Protein AF-A0A944UKV0-F1 (afdb_monomer)

Sequence (93 aa):
MKISQNIKISKNKDGLEFIEIDNDLADAKIALQGAHVDWWKPKSMKDDVLWLSSNARYEKGRSIRGGVPICWPWFGEHPTDNSFCSHGFARVI

Foldseek 3Di:
DDDDPQWDWDADPQGWIWIWGHDPFWTWIATPQLSFGQWIDTPVDDDIPKDADPPFDPHAQDAGGTGDHQQPPDAAADPPDNVDDHRDRSRRD

Solvent-accessible surface area (backbone atoms only — not comparable to full-atom values): 5246 Å² total; per-residue (Å²): 135,88,75,57,92,44,47,44,81,47,68,52,100,68,69,48,43,31,46,38,36,52,54,96,61,32,39,36,36,28,30,62,49,24,66,20,37,46,37,38,29,46,68,92,48,94,63,68,73,40,62,57,47,95,80,47,52,76,46,84,71,40,65,60,48,46,37,51,70,44,58,29,95,36,67,52,63,41,95,86,46,79,87,49,62,60,22,33,59,45,27,28,78

Nearest PDB structures (foldseek):
  2htb-assembly3_C  TM=9.518E-01  e=2.158E-07  Salmonella enterica subsp. enterica serovar Typhimurium
  1jov-assembly1_A  TM=8.981E-01  e=2.851E-07  Haemophilus influenzae
  4h3v-assembly1_B  TM=6.450E-01  e=3.928E+00  Kribbella flavida DSM 17836
  1k28-assembly1_A  TM=2.681E-01  e=3.323E+00  Tequatrovirus T4
  1wth-assembly1_A  TM=2.694E-01  e=4.643E+00  Tequatrovirus T4

Radius of gyration: 14.84 Å; Cα contacts (8 Å, |Δi|>4): 196; chains: 1; bounding box: 36×33×41 Å

Mean predicted aligned error: 3.12 Å

pLDDT: mean 95.74, std 5.47, range [56.62, 98.56]

Secondary structure (DSSP, 8-state):
----TTEEEEE-TTS-EEEEEE-SSEEEEEETGGGEEEEEEETT-SS-SS-B-TT----TTS--SBSB----S-SSS-SS-TTSPTT-SGGG-

Structure (mmCIF, N/CA/C/O backbone):
data_AF-A0A944UKV0-F1
#
_entry.id   AF-A0A944UKV0-F1
#
loop_
_atom_site.group_PDB
_atom_site.id
_atom_site.type_symbol
_atom_site.label_atom_id
_atom_site.label_alt_id
_atom_site.label_comp_id
_atom_site.label_asym_id
_atom_site.label_entity_id
_atom_site.label_seq_id
_atom_site.pdbx_PDB_ins_code
_atom_site.Cartn_x
_atom_site.Cartn_y
_atom_site.Cartn_z
_atom_site.occupancy
_atom_site.B_iso_or_equiv
_atom_site.auth_seq_id
_atom_site.auth_comp_id
_atom_site.auth_asym_id
_atom_site.auth_atom_id
_atom_site.pdbx_PDB_model_num
ATOM 1 N N . MET A 1 1 ? -7.221 -22.294 4.442 1.00 56.62 1 MET A N 1
ATOM 2 C CA . MET A 1 1 ? -6.448 -21.307 5.229 1.00 56.62 1 MET A CA 1
ATOM 3 C C . MET A 1 1 ? -7.403 -20.656 6.221 1.00 56.62 1 MET A C 1
ATOM 5 O O . MET A 1 1 ? -8.466 -20.230 5.790 1.00 56.62 1 MET A O 1
ATOM 9 N N . LYS A 1 2 ? -7.106 -20.663 7.527 1.00 70.38 2 LYS A N 1
ATOM 10 C CA . LYS A 1 2 ? -7.973 -20.053 8.551 1.00 70.38 2 LYS A CA 1
ATOM 11 C C . LYS A 1 2 ? -7.493 -18.620 8.780 1.00 70.38 2 LYS A C 1
ATOM 13 O O . LYS A 1 2 ? -6.360 -18.431 9.207 1.00 70.38 2 LYS A O 1
ATOM 18 N N . ILE A 1 3 ? -8.316 -17.640 8.428 1.00 80.81 3 ILE A N 1
ATOM 19 C CA . ILE A 1 3 ? -8.016 -16.216 8.609 1.00 80.81 3 ILE A CA 1
ATOM 20 C C . ILE A 1 3 ? -8.573 -15.785 9.976 1.00 80.81 3 ILE A C 1
ATOM 22 O O . ILE A 1 3 ? -9.622 -16.280 10.392 1.00 80.81 3 ILE A O 1
ATOM 26 N N . SER A 1 4 ? -7.838 -14.939 10.705 1.00 88.94 4 SER A N 1
ATOM 27 C CA . SER A 1 4 ? -8.296 -14.383 11.990 1.00 88.94 4 SER A CA 1
ATOM 28 C C . SER A 1 4 ? -9.581 -13.571 11.801 1.00 88.94 4 SER A C 1
ATOM 30 O O . SER A 1 4 ? -9.779 -12.989 10.741 1.00 88.94 4 SER A O 1
ATOM 32 N N . GLN A 1 5 ? -10.430 -13.477 12.829 1.00 92.38 5 GLN A N 1
ATOM 33 C CA . GLN A 1 5 ? -11.645 -12.645 12.779 1.00 92.38 5 GLN A CA 1
ATOM 34 C C . GLN A 1 5 ? -11.337 -11.155 12.552 1.00 92.38 5 GLN A C 1
ATOM 36 O O . GLN A 1 5 ? -12.154 -10.440 11.985 1.00 92.38 5 GLN A O 1
ATOM 41 N N . ASN A 1 6 ? -10.126 -10.730 12.915 1.00 96.00 6 ASN A N 1
ATOM 42 C CA . ASN A 1 6 ? -9.621 -9.362 12.779 1.00 96.00 6 ASN A CA 1
ATOM 43 C C . ASN A 1 6 ? -9.062 -9.055 11.378 1.00 96.00 6 ASN A C 1
ATOM 45 O O . ASN A 1 6 ? -8.406 -8.034 11.170 1.00 96.00 6 ASN A O 1
ATOM 49 N N . ILE A 1 7 ? -9.221 -9.987 10.433 1.00 96.56 7 ILE A N 1
ATOM 50 C CA . ILE A 1 7 ? -8.712 -9.868 9.071 1.00 96.56 7 ILE A CA 1
ATOM 51 C C . ILE A 1 7 ? -9.838 -10.182 8.092 1.00 96.56 7 ILE A C 1
ATOM 53 O O . ILE A 1 7 ? -10.485 -11.228 8.163 1.00 96.56 7 ILE A O 1
ATOM 57 N N . LYS A 1 8 ? -10.008 -9.304 7.109 1.00 96.25 8 LYS A N 1
ATOM 58 C CA . LYS A 1 8 ? -10.943 -9.476 6.003 1.00 96.25 8 LYS A CA 1
ATOM 59 C C . LYS A 1 8 ? -10.207 -9.337 4.679 1.00 96.25 8 LYS A C 1
ATOM 61 O O . LYS A 1 8 ? -9.413 -8.424 4.497 1.00 96.25 8 LYS A O 1
ATOM 66 N N . ILE A 1 9 ? -10.505 -10.223 3.734 1.00 96.25 9 ILE A N 1
ATOM 67 C CA . ILE A 1 9 ? -10.098 -10.031 2.340 1.00 96.25 9 ILE A CA 1
ATOM 68 C C . ILE A 1 9 ? -11.240 -9.326 1.615 1.00 96.25 9 ILE A C 1
ATOM 70 O O . ILE A 1 9 ? -12.387 -9.775 1.675 1.00 96.25 9 ILE A O 1
ATOM 74 N N . SER A 1 10 ? -10.940 -8.217 0.948 1.00 96.50 10 SER A N 1
ATOM 75 C CA . SER A 1 10 ? -11.901 -7.468 0.139 1.00 96.50 10 SER A CA 1
ATOM 76 C C . SER A 1 10 ? -11.402 -7.311 -1.294 1.00 96.50 10 SER A C 1
ATOM 78 O O . SER A 1 10 ? -10.218 -7.468 -1.583 1.00 96.50 10 SER A O 1
ATOM 80 N N . LYS A 1 11 ? -12.325 -7.025 -2.212 1.00 97.31 11 LYS A N 1
ATOM 81 C CA . LYS A 1 11 ? -12.033 -6.718 -3.612 1.00 97.31 11 LYS A CA 1
ATOM 82 C C . LYS A 1 11 ? -12.764 -5.436 -3.984 1.00 97.31 11 LYS A C 1
ATOM 84 O O . LYS A 1 11 ? -13.935 -5.282 -3.638 1.00 97.31 11 LYS A O 1
ATOM 89 N N . ASN A 1 12 ? -12.081 -4.505 -4.641 1.00 94.19 12 ASN A N 1
ATOM 90 C CA . ASN A 1 12 ? -12.718 -3.282 -5.126 1.00 94.19 12 ASN A CA 1
ATOM 91 C C . ASN A 1 12 ? -13.411 -3.508 -6.486 1.00 94.19 12 ASN A C 1
ATOM 93 O O . ASN A 1 12 ? -13.324 -4.579 -7.086 1.00 94.19 12 ASN A O 1
ATOM 97 N N . LYS A 1 13 ? -14.082 -2.468 -6.993 1.00 93.69 13 LYS A N 1
ATOM 98 C CA . LYS A 1 13 ? -14.767 -2.486 -8.299 1.00 93.69 13 LYS A CA 1
A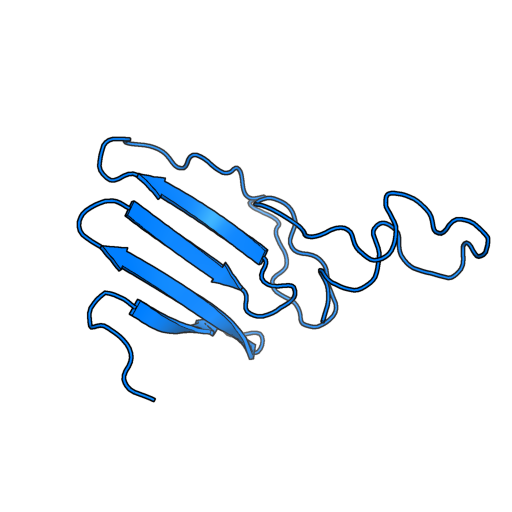TOM 99 C C . LYS A 1 13 ? -13.837 -2.756 -9.493 1.00 93.69 13 LYS A C 1
ATOM 101 O O . LYS A 1 13 ? -14.295 -3.258 -10.511 1.00 93.69 13 LYS A O 1
ATOM 106 N N . ASP A 1 14 ? -12.554 -2.434 -9.353 1.00 91.69 14 ASP A N 1
ATOM 107 C CA . ASP A 1 14 ? -11.526 -2.567 -10.391 1.00 91.69 14 ASP A CA 1
ATOM 108 C C . ASP A 1 14 ? -10.802 -3.929 -10.310 1.00 91.69 14 ASP A C 1
ATOM 110 O O . ASP A 1 14 ? -9.875 -4.209 -11.069 1.00 91.69 14 ASP A O 1
ATOM 114 N N . GLY A 1 15 ? -11.231 -4.801 -9.389 1.00 93.25 15 GLY A N 1
ATOM 115 C CA . GLY A 1 15 ? -10.732 -6.163 -9.234 1.00 93.25 15 GLY A CA 1
ATOM 116 C C . GLY A 1 15 ? -9.467 -6.310 -8.386 1.00 93.25 15 GLY A C 1
ATOM 117 O O . GLY A 1 15 ? -9.013 -7.442 -8.214 1.00 93.25 15 GLY A O 1
ATOM 118 N N . LEU A 1 16 ? -8.917 -5.224 -7.831 1.00 96.00 16 LEU A N 1
ATOM 119 C CA . LEU A 1 16 ? -7.808 -5.298 -6.879 1.00 96.00 16 LEU A CA 1
ATOM 120 C C . LEU A 1 16 ? -8.277 -5.870 -5.544 1.00 96.00 16 LEU A C 1
ATOM 122 O O . LEU A 1 16 ? -9.339 -5.511 -5.031 1.00 96.00 16 LEU A O 1
ATOM 126 N N . GLU A 1 17 ? -7.451 -6.750 -4.988 1.00 97.25 17 GLU A N 1
ATOM 127 C CA . GLU A 1 17 ? -7.686 -7.422 -3.715 1.00 97.25 17 GLU A CA 1
ATOM 128 C C . GLU A 1 17 ? -6.892 -6.765 -2.597 1.00 97.25 17 GLU A C 1
ATOM 130 O O . GLU A 1 17 ? -5.776 -6.282 -2.801 1.00 97.25 17 GLU A O 1
ATOM 135 N N . PHE A 1 18 ? -7.479 -6.766 -1.408 1.00 97.94 18 PHE A N 1
ATOM 136 C CA . PHE A 1 18 ? -6.923 -6.132 -0.229 1.00 97.94 18 PHE A CA 1
ATOM 137 C C . PHE A 1 18 ? -7.056 -7.040 0.983 1.00 97.94 18 PHE A C 1
ATOM 139 O O . PHE A 1 18 ? -8.022 -7.793 1.111 1.00 97.94 18 PHE A O 1
ATOM 146 N N . ILE A 1 19 ? -6.103 -6.904 1.896 1.00 98.06 19 ILE A N 1
ATOM 147 C CA . ILE A 1 19 ? -6.202 -7.357 3.276 1.00 98.06 19 ILE A CA 1
ATOM 148 C C . ILE A 1 19 ? -6.589 -6.135 4.106 1.00 98.06 19 ILE A C 1
ATOM 150 O O . ILE A 1 19 ? -5.850 -5.154 4.166 1.00 98.06 19 ILE A O 1
ATOM 154 N N . GLU A 1 20 ? -7.755 -6.196 4.729 1.00 98.12 20 GLU A N 1
ATOM 155 C CA . GLU A 1 20 ? -8.227 -5.240 5.724 1.00 98.12 20 GLU A CA 1
ATOM 156 C C . GLU A 1 20 ? -7.970 -5.833 7.110 1.00 98.12 20 GLU A C 1
ATOM 158 O O . GLU A 1 20 ? -8.315 -6.988 7.374 1.00 98.12 20 GLU A O 1
ATOM 163 N N . ILE A 1 21 ? -7.326 -5.054 7.972 1.00 98.00 21 ILE A N 1
ATOM 164 C CA . ILE A 1 21 ? -6.986 -5.418 9.345 1.00 98.00 21 ILE A CA 1
ATOM 165 C C . ILE A 1 21 ? -7.744 -4.466 10.260 1.00 98.00 21 ILE A C 1
ATOM 167 O O . ILE A 1 21 ? -7.617 -3.254 10.109 1.00 98.00 21 ILE A O 1
ATOM 171 N N . ASP A 1 22 ? -8.479 -5.027 11.212 1.00 97.56 22 ASP A N 1
ATOM 172 C CA . ASP A 1 22 ? -9.102 -4.304 12.319 1.00 97.56 22 ASP A CA 1
ATOM 173 C C . ASP A 1 22 ? -8.882 -5.133 13.584 1.00 97.56 22 ASP A C 1
ATOM 175 O O . ASP A 1 22 ? -9.467 -6.203 13.757 1.00 97.56 22 ASP A O 1
ATOM 179 N N . ASN A 1 23 ? -7.945 -4.696 14.422 1.00 96.75 23 ASN A N 1
ATOM 180 C CA . ASN A 1 23 ? -7.632 -5.347 15.688 1.00 96.75 23 ASN A CA 1
ATOM 181 C C . ASN A 1 23 ? -7.519 -4.321 16.824 1.00 96.75 23 ASN A C 1
ATOM 183 O O . ASN A 1 23 ? -7.588 -3.112 16.604 1.00 96.75 23 ASN A O 1
ATOM 187 N N . ASP A 1 24 ? -7.277 -4.811 18.040 1.00 97.25 24 ASP A N 1
ATOM 188 C CA . ASP A 1 24 ? -7.202 -3.985 19.253 1.00 97.25 24 ASP A CA 1
ATOM 189 C C . ASP A 1 24 ? -6.123 -2.884 19.208 1.00 97.25 24 ASP A C 1
ATOM 191 O O . ASP A 1 24 ? -6.176 -1.931 19.983 1.00 97.25 24 ASP A O 1
ATOM 195 N N . LEU A 1 25 ? -5.134 -2.995 18.314 1.00 97.69 25 LEU A N 1
ATOM 196 C CA . LEU A 1 25 ? -3.997 -2.079 18.216 1.00 97.69 25 LEU A CA 1
ATOM 197 C C . LEU A 1 25 ? -4.106 -1.107 17.038 1.00 97.69 25 LEU A C 1
ATOM 199 O O . LEU A 1 25 ? -3.674 0.043 17.160 1.00 97.69 25 LEU A O 1
ATOM 203 N N . ALA A 1 26 ? -4.639 -1.539 15.894 1.00 98.06 26 ALA A N 1
ATOM 204 C CA . ALA A 1 26 ? -4.668 -0.726 14.685 1.00 98.06 26 ALA A CA 1
ATOM 205 C C . ALA A 1 26 ? -5.710 -1.172 13.657 1.00 98.06 26 ALA A C 1
ATOM 207 O O . ALA A 1 26 ? -6.100 -2.338 13.584 1.00 98.06 26 ALA A O 1
ATOM 208 N N . ASP A 1 27 ? -6.047 -0.213 12.802 1.00 98.00 27 ASP A N 1
ATOM 209 C CA . ASP A 1 27 ? -6.672 -0.417 11.508 1.00 98.00 27 ASP A CA 1
ATOM 210 C C . ASP A 1 27 ? -5.624 -0.305 10.393 1.00 98.00 27 ASP A C 1
ATOM 212 O O . ASP A 1 27 ? -4.730 0.550 10.446 1.00 98.00 27 ASP A O 1
ATOM 216 N N . ALA A 1 28 ? -5.728 -1.141 9.364 1.00 98.25 28 ALA A N 1
ATOM 217 C CA . ALA A 1 28 ? -4.902 -1.014 8.168 1.00 98.25 28 ALA A CA 1
ATOM 218 C C . ALA A 1 28 ? -5.576 -1.609 6.934 1.00 98.25 28 ALA A C 1
ATOM 220 O O . ALA A 1 28 ? -6.403 -2.520 7.020 1.00 98.25 28 ALA A O 1
ATOM 221 N N . LYS A 1 29 ? -5.135 -1.148 5.765 1.00 98.00 29 LYS A N 1
ATOM 222 C CA . LYS A 1 29 ? -5.473 -1.759 4.484 1.00 98.00 29 LYS A CA 1
ATOM 223 C C . LYS A 1 29 ? -4.219 -1.967 3.655 1.00 98.00 29 LYS A C 1
ATOM 225 O O . LYS A 1 29 ? -3.413 -1.056 3.491 1.00 98.00 29 LYS A O 1
ATOM 230 N N . ILE A 1 30 ? -4.067 -3.172 3.127 1.00 98.44 30 ILE A N 1
ATOM 231 C CA . ILE A 1 30 ? -2.912 -3.580 2.329 1.00 98.44 30 ILE A CA 1
ATOM 232 C C . ILE A 1 30 ? -3.436 -4.098 0.996 1.00 98.44 30 ILE A C 1
ATOM 234 O O . ILE A 1 30 ? -4.225 -5.039 0.981 1.00 98.44 30 ILE A O 1
ATOM 238 N N . ALA A 1 31 ? -3.024 -3.504 -0.121 1.00 98.19 31 ALA A N 1
ATOM 239 C CA . ALA A 1 31 ? -3.304 -4.064 -1.438 1.00 98.19 31 ALA A CA 1
ATOM 240 C C . ALA A 1 31 ? -2.422 -5.295 -1.665 1.00 98.19 31 ALA A C 1
ATOM 242 O O . ALA A 1 31 ? -1.222 -5.260 -1.393 1.00 98.19 31 ALA A O 1
ATOM 243 N N . LEU A 1 32 ? -2.997 -6.379 -2.191 1.00 97.50 32 LEU A N 1
ATOM 244 C CA . LEU A 1 32 ? -2.202 -7.546 -2.582 1.00 97.50 32 LEU A CA 1
ATOM 245 C C . LEU A 1 32 ? -1.225 -7.194 -3.706 1.00 97.50 32 LEU A C 1
ATOM 247 O O . LEU A 1 32 ? -0.102 -7.693 -3.700 1.00 97.50 32 LEU A O 1
ATOM 251 N N . GLN A 1 33 ? -1.624 -6.288 -4.610 1.00 97.69 33 GLN A N 1
ATOM 252 C CA . GLN A 1 33 ? -0.715 -5.733 -5.607 1.00 97.69 33 GLN A CA 1
ATOM 253 C C . GLN A 1 33 ? 0.432 -5.002 -4.910 1.00 97.69 33 GLN A C 1
ATOM 255 O O . GLN A 1 33 ? 0.220 -4.046 -4.159 1.00 97.69 33 GLN A O 1
ATOM 260 N N . GLY A 1 34 ? 1.645 -5.480 -5.158 1.00 97.81 34 GLY A N 1
ATOM 261 C CA . GLY A 1 34 ? 2.875 -4.959 -4.582 1.00 97.81 34 GLY A CA 1
ATOM 262 C C . GLY A 1 34 ? 2.969 -4.950 -3.063 1.00 97.81 34 GLY A C 1
ATOM 263 O O . GLY A 1 34 ? 3.797 -4.206 -2.537 1.00 97.81 34 GLY A O 1
ATOM 264 N N . ALA A 1 35 ? 2.134 -5.736 -2.369 1.00 98.06 35 ALA A N 1
ATOM 265 C CA . ALA A 1 35 ? 2.028 -5.738 -0.907 1.00 98.06 35 ALA A CA 1
ATOM 266 C C . ALA A 1 35 ? 1.939 -4.310 -0.322 1.00 98.06 35 ALA A C 1
ATOM 268 O O . ALA A 1 35 ? 2.541 -3.993 0.707 1.00 98.06 35 ALA A O 1
ATOM 269 N N . HIS A 1 36 ? 1.228 -3.425 -1.027 1.00 98.56 36 HIS A N 1
ATOM 270 C CA . HIS A 1 36 ? 1.249 -1.987 -0.785 1.00 98.56 36 HIS A CA 1
ATOM 271 C C . HIS A 1 36 ? 0.406 -1.652 0.444 1.00 98.56 36 HIS A C 1
ATOM 273 O O . HIS A 1 36 ? -0.817 -1.799 0.414 1.00 98.56 36 HIS A O 1
ATOM 279 N N . VAL A 1 37 ? 1.035 -1.167 1.518 1.00 98.44 37 VAL A N 1
ATOM 280 C CA . VAL A 1 37 ? 0.297 -0.631 2.673 1.00 98.44 37 VAL A CA 1
ATOM 281 C C . VAL A 1 37 ? -0.365 0.669 2.234 1.00 98.44 37 VAL A C 1
ATOM 283 O O . VAL A 1 37 ? 0.312 1.675 2.032 1.00 98.44 37 VAL A O 1
ATOM 286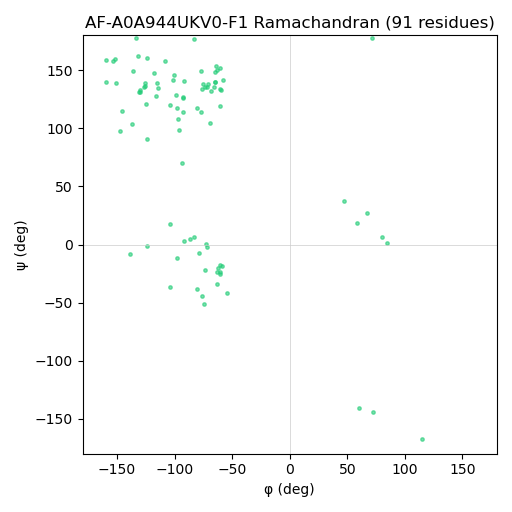 N N . ASP A 1 38 ? -1.673 0.614 2.013 1.00 96.50 38 ASP A N 1
ATOM 287 C CA . ASP A 1 38 ? -2.484 1.685 1.432 1.00 96.50 38 ASP A CA 1
ATOM 288 C C . ASP A 1 38 ? -2.699 2.800 2.458 1.00 96.50 38 ASP A C 1
ATOM 290 O O . ASP A 1 38 ? -2.375 3.960 2.213 1.00 96.50 38 ASP A O 1
ATOM 294 N N . TRP A 1 39 ? -3.147 2.412 3.654 1.00 97.31 39 TRP A N 1
ATOM 295 C CA . TRP A 1 39 ? -3.238 3.279 4.823 1.00 97.31 39 TRP A CA 1
ATOM 296 C C . TRP A 1 39 ? -3.113 2.470 6.119 1.00 97.31 39 TRP A C 1
ATOM 298 O O . TRP A 1 39 ? -3.311 1.250 6.144 1.00 97.31 39 TRP A O 1
ATOM 308 N N . TRP A 1 40 ? -2.765 3.167 7.200 1.00 98.38 40 TRP A N 1
ATOM 309 C CA . TRP A 1 40 ? -2.612 2.602 8.538 1.00 98.38 40 TRP A CA 1
ATOM 310 C C . TRP A 1 40 ? -2.923 3.649 9.604 1.00 98.38 40 TRP A C 1
ATOM 312 O O . TRP A 1 40 ? -2.496 4.805 9.495 1.00 98.38 40 TRP A O 1
ATOM 322 N N . LYS A 1 41 ? -3.624 3.213 10.653 1.00 98.31 41 LYS A N 1
ATOM 323 C CA . LYS A 1 41 ? -3.968 4.030 11.811 1.00 98.31 41 LYS A CA 1
ATOM 324 C C . LYS A 1 41 ? -3.980 3.201 13.103 1.00 98.31 41 LYS A C 1
ATOM 326 O O . LYS A 1 41 ? -4.838 2.335 13.272 1.00 98.31 41 LYS A O 1
ATOM 331 N N . PRO A 1 42 ? -3.077 3.471 14.056 1.00 98.38 42 PRO A N 1
ATOM 332 C CA . PRO A 1 42 ? -3.185 2.977 15.428 1.00 98.38 42 PRO A CA 1
ATOM 333 C C . PRO A 1 42 ? -4.481 3.424 16.106 1.00 98.38 42 PRO A C 1
ATOM 335 O O . PRO A 1 42 ? -4.867 4.584 15.980 1.00 98.38 42 PRO A O 1
ATOM 338 N N . LYS A 1 43 ? -5.099 2.557 16.917 1.00 98.19 43 LYS A N 1
ATOM 339 C CA . LYS A 1 43 ? -6.318 2.897 17.681 1.00 98.19 43 LYS A CA 1
ATOM 340 C C . LYS A 1 43 ? -6.099 4.031 18.692 1.00 98.19 43 LYS A C 1
ATOM 342 O O . LYS A 1 43 ? -7.054 4.675 19.112 1.00 98.19 43 LYS A O 1
ATOM 347 N N . SER A 1 44 ? -4.846 4.293 19.071 1.00 98.00 44 SER A N 1
ATOM 348 C CA . SER A 1 44 ? -4.451 5.398 19.951 1.00 98.00 44 SER A CA 1
ATOM 349 C C . SER A 1 44 ? -4.375 6.763 19.256 1.00 98.00 44 SER A C 1
ATOM 351 O O . SER A 1 44 ? -4.179 7.769 19.937 1.00 98.00 44 SER A O 1
ATOM 353 N N . MET A 1 45 ? -4.512 6.824 17.926 1.00 97.38 45 MET A N 1
ATOM 354 C CA . MET A 1 45 ? -4.464 8.063 17.149 1.00 97.38 45 MET A CA 1
ATOM 355 C C . MET A 1 45 ? -5.786 8.332 16.431 1.00 97.38 45 MET A C 1
ATOM 357 O O . MET A 1 45 ? -6.508 7.420 16.031 1.00 97.38 45 MET A O 1
ATOM 361 N N . LYS A 1 46 ? -6.110 9.620 16.281 1.00 95.75 46 LYS A N 1
ATOM 362 C CA . LYS A 1 46 ? -7.351 10.065 15.636 1.00 95.75 46 LYS A CA 1
ATOM 363 C C . LYS A 1 46 ? -7.285 9.940 14.114 1.00 95.75 46 LYS A C 1
ATOM 365 O O . LYS A 1 46 ? -8.248 9.481 13.500 1.00 95.75 46 LYS A O 1
ATOM 370 N N . ASP A 1 47 ? -6.161 10.355 13.541 1.00 96.25 47 ASP A N 1
ATOM 371 C CA . ASP A 1 47 ? -5.9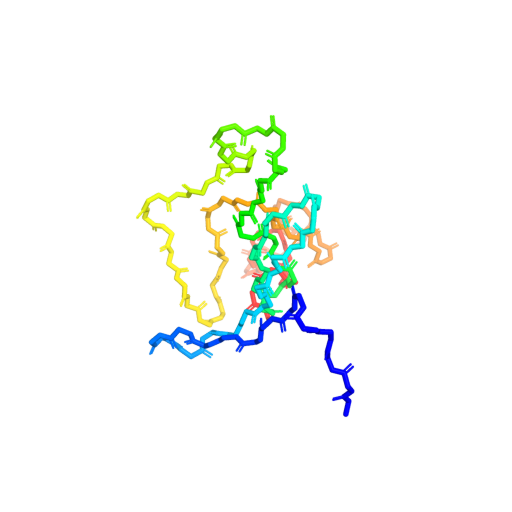72 10.515 12.102 1.00 96.25 47 ASP A CA 1
ATOM 372 C C . ASP A 1 47 ? -5.041 9.431 11.540 1.00 96.25 47 ASP A C 1
ATOM 374 O O . ASP A 1 47 ? -4.254 8.826 12.276 1.00 96.25 47 ASP A O 1
ATOM 378 N N . ASP A 1 48 ? -5.139 9.182 10.233 1.00 96.31 48 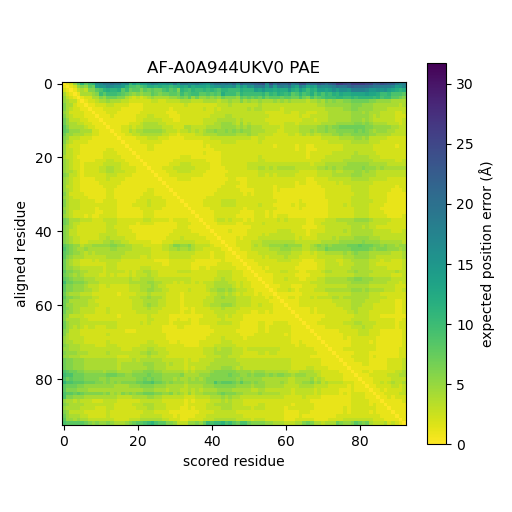ASP A N 1
ATOM 379 C CA . ASP A 1 48 ? -4.288 8.213 9.540 1.00 96.31 48 ASP A CA 1
ATOM 380 C C . ASP A 1 48 ? -2.817 8.651 9.567 1.00 96.31 48 ASP A C 1
ATOM 382 O O . ASP A 1 48 ? -2.491 9.825 9.378 1.00 96.31 48 ASP A O 1
ATOM 386 N N . VAL A 1 49 ? -1.910 7.692 9.768 1.00 97.75 49 VAL A N 1
ATOM 387 C CA . VAL A 1 49 ? -0.464 7.967 9.812 1.00 97.75 49 VAL A CA 1
ATOM 388 C C . VAL A 1 49 ? 0.117 8.080 8.408 1.00 97.75 49 VAL A C 1
ATOM 390 O O . VAL A 1 49 ? 1.006 8.890 8.148 1.00 97.75 49 VAL A O 1
ATOM 393 N N . LEU A 1 50 ? -0.363 7.235 7.499 1.00 97.75 50 LEU A N 1
ATOM 394 C CA . LEU A 1 50 ? 0.107 7.199 6.124 1.00 97.75 50 LEU A CA 1
ATOM 395 C C . LEU A 1 50 ? -0.773 8.088 5.257 1.00 97.75 50 LEU A C 1
ATOM 397 O O . LEU A 1 50 ? -1.986 7.910 5.190 1.00 97.75 50 LEU A O 1
ATOM 401 N N . TRP A 1 51 ? -0.140 9.015 4.544 1.00 97.19 51 TRP A N 1
ATOM 402 C CA . TRP A 1 51 ? -0.832 9.811 3.543 1.00 97.19 51 TRP A CA 1
ATOM 403 C C . TRP A 1 51 ? -1.173 8.962 2.319 1.00 97.19 51 TRP A C 1
ATOM 405 O O . TRP A 1 51 ? -0.315 8.265 1.773 1.00 97.19 51 TRP A O 1
ATOM 415 N N . LEU A 1 52 ? -2.398 9.113 1.827 1.00 96.56 52 LEU A N 1
ATOM 416 C CA . LEU A 1 52 ? -2.857 8.546 0.570 1.00 96.56 52 LEU A CA 1
ATOM 417 C C . LEU A 1 52 ? -3.434 9.654 -0.316 1.00 96.56 52 LEU A C 1
ATOM 419 O O . LEU A 1 52 ? -4.144 10.544 0.153 1.00 96.56 52 LEU A O 1
ATOM 423 N N . SER A 1 53 ? -3.141 9.613 -1.616 1.00 96.94 53 SER A N 1
ATOM 424 C CA . SER A 1 53 ? -3.694 10.598 -2.542 1.00 96.94 53 SER A CA 1
ATOM 425 C C . SER A 1 53 ? -5.202 10.419 -2.707 1.00 96.94 53 SER A C 1
ATOM 427 O O . SER A 1 53 ? -5.660 9.337 -3.057 1.00 96.94 53 SER A O 1
ATOM 429 N N . SER A 1 54 ? -5.966 11.510 -2.616 1.00 94.56 54 SER A N 1
ATOM 430 C CA . SER A 1 54 ? -7.386 11.528 -3.009 1.00 94.56 54 SER A CA 1
ATOM 431 C C . SER A 1 54 ? -7.618 11.191 -4.491 1.00 94.56 54 SER A C 1
ATOM 433 O O . SER A 1 54 ? -8.723 10.823 -4.872 1.00 94.56 54 SER A O 1
ATOM 435 N N . ASN A 1 55 ? -6.568 11.275 -5.316 1.00 95.38 55 ASN A N 1
ATOM 436 C CA . ASN A 1 55 ? -6.564 10.905 -6.731 1.00 95.38 55 ASN A CA 1
ATOM 437 C C . ASN A 1 55 ? -5.855 9.559 -6.984 1.00 95.38 55 ASN A C 1
ATOM 439 O O . ASN A 1 55 ? -5.420 9.293 -8.109 1.00 95.38 55 ASN A O 1
ATOM 443 N N . ALA A 1 56 ? -5.659 8.729 -5.952 1.00 95.00 56 ALA A N 1
ATOM 444 C CA . ALA A 1 56 ? -5.078 7.403 -6.118 1.00 95.00 56 ALA A CA 1
ATOM 445 C C . ALA A 1 56 ? -5.948 6.553 -7.059 1.00 95.00 56 ALA A C 1
ATOM 447 O O . ALA A 1 56 ? -7.171 6.500 -6.940 1.00 95.00 56 ALA A O 1
ATOM 448 N N . ARG A 1 57 ? -5.297 5.886 -8.017 1.00 94.25 57 ARG A N 1
ATOM 449 C CA . ARG A 1 57 ? -5.947 4.978 -8.968 1.00 94.25 57 ARG A CA 1
ATOM 450 C C . ARG A 1 57 ? -5.656 3.549 -8.546 1.00 94.25 57 ARG A C 1
ATOM 452 O O . ARG A 1 57 ? -4.496 3.147 -8.503 1.00 94.25 57 ARG A O 1
ATOM 459 N N . TYR A 1 58 ? -6.709 2.799 -8.260 1.00 95.50 58 TYR A N 1
ATOM 460 C CA . TYR A 1 58 ? -6.623 1.404 -7.849 1.00 95.50 58 TYR A CA 1
ATOM 461 C C . TYR A 1 58 ? -6.770 0.487 -9.060 1.00 95.50 58 TYR A C 1
ATOM 463 O O . TYR A 1 58 ? -7.783 -0.183 -9.228 1.00 95.50 58 TYR A O 1
ATOM 471 N N . GLU A 1 59 ? -5.750 0.485 -9.913 1.00 94.75 59 GLU A N 1
ATOM 472 C CA . GLU A 1 59 ? -5.738 -0.241 -11.184 1.00 94.75 59 GLU A CA 1
ATOM 473 C C . GLU A 1 59 ? -4.674 -1.340 -11.175 1.00 94.75 59 GLU A C 1
ATOM 475 O O . GLU A 1 59 ? -3.547 -1.135 -10.708 1.00 94.75 59 GLU A O 1
ATOM 480 N N . LYS A 1 60 ? -5.020 -2.504 -11.733 1.00 94.38 60 LYS A N 1
ATOM 481 C CA . LYS A 1 60 ? -4.062 -3.593 -11.925 1.00 94.38 60 LYS A CA 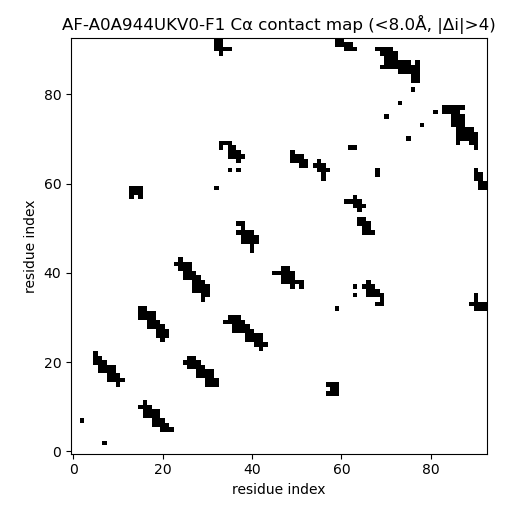1
ATOM 482 C C . LYS A 1 60 ? -2.913 -3.137 -12.832 1.00 94.38 60 LYS A C 1
ATOM 484 O O . LYS A 1 60 ? -3.165 -2.530 -13.871 1.00 94.38 60 LYS A O 1
ATOM 489 N N . GLY A 1 61 ? -1.666 -3.429 -12.468 1.00 94.50 61 GLY A N 1
ATOM 490 C CA . GLY A 1 61 ? -0.498 -3.015 -13.253 1.00 94.50 61 GLY A CA 1
ATOM 491 C C . GLY A 1 61 ? -0.066 -1.561 -13.037 1.00 94.50 61 GLY A C 1
ATOM 492 O O . GLY A 1 61 ? 0.830 -1.086 -13.734 1.00 94.50 61 GLY A O 1
ATOM 493 N N . ARG A 1 62 ? -0.675 -0.832 -12.090 1.00 94.69 62 ARG A N 1
ATOM 494 C CA . ARG A 1 62 ? -0.374 0.582 -11.830 1.00 94.69 62 ARG A CA 1
ATOM 495 C C . ARG A 1 62 ? -0.046 0.839 -10.365 1.00 94.69 62 ARG A C 1
ATOM 497 O O . ARG A 1 62 ? -0.760 0.403 -9.472 1.00 94.69 62 ARG A O 1
ATOM 504 N N . SER A 1 63 ? 1.002 1.621 -10.112 1.00 96.12 63 SER A N 1
ATOM 505 C CA . SER A 1 63 ? 1.400 1.974 -8.747 1.00 96.12 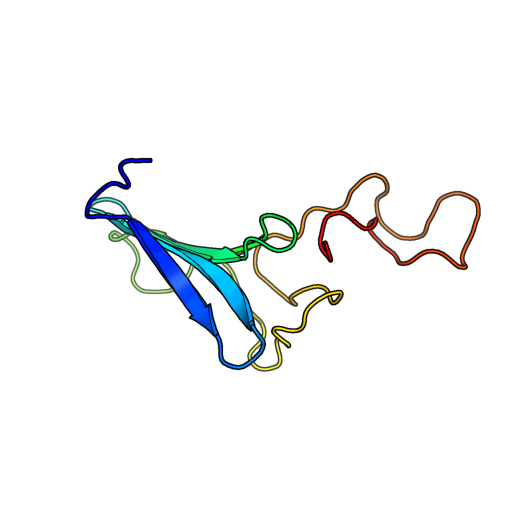63 SER A CA 1
ATOM 506 C C . SER A 1 63 ? 0.341 2.836 -8.054 1.00 96.12 63 SER A C 1
ATOM 508 O O . SER A 1 63 ? -0.110 3.836 -8.626 1.00 96.12 63 SER A O 1
ATOM 510 N N . ILE A 1 64 ? 0.031 2.513 -6.799 1.00 97.19 64 ILE A N 1
ATOM 511 C CA . ILE A 1 64 ? -0.827 3.323 -5.927 1.00 97.19 64 ILE A CA 1
ATOM 512 C C . ILE A 1 64 ? -0.032 4.547 -5.438 1.00 97.19 64 ILE A C 1
ATOM 514 O O . ILE A 1 64 ? 1.157 4.449 -5.123 1.00 97.19 64 ILE A O 1
ATOM 518 N N . ARG A 1 65 ? -0.663 5.731 -5.415 1.00 97.62 65 ARG A N 1
ATOM 519 C CA . ARG A 1 65 ? -0.014 6.996 -5.026 1.00 97.62 65 ARG A CA 1
ATOM 520 C C . ARG A 1 65 ? -0.298 7.325 -3.560 1.00 97.62 65 ARG A C 1
ATOM 522 O O . ARG A 1 65 ? -1.390 7.782 -3.236 1.00 97.62 65 ARG A O 1
ATOM 529 N N . GLY A 1 66 ? 0.727 7.186 -2.727 1.00 97.62 66 GLY A N 1
ATOM 530 C CA . GLY A 1 66 ? 0.658 7.324 -1.270 1.00 97.62 66 GLY A CA 1
ATOM 531 C C . GLY A 1 66 ? 0.970 5.994 -0.593 1.00 97.62 66 GLY A C 1
ATOM 532 O O . GLY A 1 66 ? 1.463 5.081 -1.258 1.00 97.62 66 GLY A O 1
ATOM 533 N N . GLY A 1 67 ? 0.701 5.879 0.703 1.00 98.06 67 GLY A N 1
ATOM 534 C CA . GLY A 1 67 ? 0.987 4.671 1.471 1.00 98.06 67 GLY A CA 1
ATOM 535 C C . GLY A 1 67 ? 2.479 4.321 1.471 1.00 98.06 67 GLY A C 1
ATOM 536 O O . GLY A 1 67 ? 3.334 5.208 1.526 1.00 98.06 67 GLY A O 1
ATOM 537 N N . VAL A 1 68 ? 2.794 3.028 1.377 1.00 98.50 68 VAL A N 1
ATOM 538 C CA . VAL A 1 68 ? 4.175 2.516 1.362 1.00 98.50 68 VAL A CA 1
ATOM 539 C C . VAL A 1 68 ? 4.429 1.664 0.107 1.00 98.50 68 VAL A C 1
ATOM 541 O O . VAL A 1 68 ? 4.199 0.454 0.134 1.00 98.50 68 VAL A O 1
ATOM 544 N N . PRO A 1 69 ? 4.904 2.263 -1.004 1.00 98.12 69 PRO A N 1
ATOM 545 C CA . PRO A 1 69 ? 5.257 1.518 -2.209 1.00 98.12 69 PRO A CA 1
ATOM 546 C C . PRO A 1 69 ? 6.600 0.793 -2.068 1.00 98.12 69 PRO A C 1
ATOM 548 O O . PRO A 1 69 ? 7.612 1.393 -1.700 1.00 98.12 69 PRO A O 1
ATOM 551 N N . ILE A 1 70 ? 6.644 -0.478 -2.473 1.00 98.44 70 ILE A N 1
ATOM 552 C CA . ILE A 1 70 ? 7.895 -1.241 -2.562 1.00 98.44 70 ILE A CA 1
ATOM 553 C C . ILE A 1 70 ? 8.625 -0.893 -3.866 1.00 98.44 70 ILE A C 1
ATOM 555 O O . ILE A 1 70 ? 8.131 -1.151 -4.963 1.00 98.44 70 ILE A O 1
ATOM 559 N N . CYS A 1 71 ? 9.826 -0.325 -3.746 1.00 98.19 71 CYS A N 1
ATOM 560 C CA . CYS A 1 71 ? 10.697 -0.019 -4.882 1.00 98.19 71 CYS A CA 1
ATOM 561 C C . CYS A 1 71 ? 11.709 -1.155 -5.082 1.00 98.19 71 CYS A C 1
ATOM 563 O O . CYS A 1 71 ? 12.697 -1.222 -4.352 1.00 98.19 71 CYS A O 1
ATOM 565 N N . TRP A 1 72 ? 11.450 -2.074 -6.015 1.00 98.00 72 TRP A N 1
ATOM 566 C CA . TRP A 1 72 ? 12.292 -3.261 -6.216 1.00 98.00 72 TRP A CA 1
ATOM 567 C C . TRP A 1 72 ? 12.092 -3.880 -7.615 1.00 98.00 72 TRP A C 1
ATOM 569 O O . TRP A 1 72 ? 10.942 -3.956 -8.065 1.00 98.00 72 TRP A O 1
ATOM 579 N N . PRO A 1 73 ? 13.151 -4.353 -8.313 1.00 97.12 73 PRO A N 1
ATOM 580 C CA . PRO A 1 73 ? 14.538 -4.519 -7.843 1.00 97.12 73 PRO A CA 1
ATOM 581 C C . PRO A 1 73 ? 15.456 -3.299 -7.972 1.00 97.12 73 PRO A C 1
ATOM 583 O O . PRO A 1 73 ? 16.635 -3.396 -7.646 1.00 97.12 73 PRO A O 1
ATOM 586 N N . TRP A 1 74 ? 14.943 -2.148 -8.398 1.00 97.94 74 TRP A N 1
ATOM 587 C CA . TRP A 1 74 ? 15.708 -0.900 -8.455 1.00 97.94 74 TRP A CA 1
ATOM 588 C C . TRP A 1 74 ? 14.937 0.264 -7.830 1.00 97.94 74 TRP A C 1
ATOM 590 O O . TRP A 1 74 ? 13.717 0.214 -7.653 1.00 97.94 74 TRP A O 1
ATOM 600 N N . PHE A 1 75 ? 15.664 1.333 -7.508 1.00 98.00 75 PHE A N 1
ATOM 601 C CA . PHE A 1 75 ? 15.124 2.579 -6.976 1.00 98.00 75 PHE A CA 1
ATOM 602 C C . PHE A 1 75 ? 15.343 3.718 -7.975 1.00 98.00 75 PHE A C 1
ATOM 604 O O . PHE A 1 75 ? 16.439 3.862 -8.503 1.00 98.00 75 PHE A O 1
ATOM 611 N N . GLY A 1 76 ? 14.318 4.544 -8.207 1.00 97.06 76 GLY A N 1
ATOM 612 C CA . GLY A 1 76 ? 14.379 5.606 -9.211 1.00 97.06 76 GLY A CA 1
ATOM 613 C C . GLY A 1 76 ? 14.322 5.041 -10.629 1.00 97.06 76 GLY A C 1
ATOM 614 O O . GLY A 1 76 ? 13.599 4.078 -10.880 1.00 97.06 76 GLY A O 1
ATOM 615 N N . GLU A 1 77 ? 15.044 5.650 -11.561 1.00 97.81 77 GLU A N 1
ATOM 616 C CA . GLU A 1 77 ? 15.181 5.137 -12.928 1.00 97.81 77 GLU A CA 1
ATOM 617 C C . GLU A 1 77 ? 15.897 3.779 -12.943 1.00 97.81 77 GLU A C 1
ATOM 619 O O . GLU A 1 77 ? 16.655 3.440 -12.031 1.00 97.81 77 GLU A O 1
ATOM 624 N N . HIS A 1 78 ? 15.622 2.962 -13.958 1.00 98.00 78 HIS A N 1
ATOM 625 C CA . HIS A 1 78 ? 16.353 1.711 -14.136 1.00 98.00 78 HIS A CA 1
ATOM 626 C C . HIS A 1 78 ? 17.831 2.024 -14.447 1.00 98.00 78 HIS A C 1
ATOM 628 O O . HIS A 1 78 ? 18.097 2.942 -15.219 1.00 98.00 78 HIS A O 1
ATOM 634 N N . PRO A 1 79 ? 18.807 1.280 -13.894 1.00 96.44 79 PRO A N 1
ATOM 635 C CA . PRO A 1 79 ? 20.222 1.666 -13.940 1.00 96.44 79 PRO A CA 1
ATOM 636 C C . PRO A 1 79 ? 20.835 1.734 -15.348 1.00 96.44 79 PRO A C 1
ATOM 638 O O . PRO A 1 79 ? 21.847 2.405 -15.533 1.00 96.44 79 PRO A O 1
ATOM 641 N N . THR A 1 80 ? 20.271 1.019 -16.326 1.00 97.50 80 THR A N 1
ATOM 642 C CA . THR A 1 80 ? 20.852 0.892 -17.678 1.00 97.50 80 THR A CA 1
ATOM 643 C C . THR A 1 80 ? 19.848 0.961 -18.829 1.00 97.50 80 THR A C 1
ATOM 645 O O . THR A 1 80 ? 20.265 0.985 -19.983 1.00 97.50 80 THR A O 1
ATOM 648 N N . ASP A 1 81 ? 18.543 0.964 -18.555 1.00 97.12 81 ASP A N 1
ATOM 649 C CA . ASP A 1 81 ? 17.513 0.832 -19.595 1.00 97.12 81 ASP A CA 1
ATOM 650 C C . ASP A 1 81 ? 16.261 1.616 -19.205 1.00 97.12 81 ASP A C 1
ATOM 652 O O . ASP A 1 81 ? 15.406 1.149 -18.454 1.00 97.12 81 ASP A O 1
ATOM 656 N N . ASN A 1 82 ? 16.156 2.821 -19.753 1.00 94.38 82 ASN A N 1
ATOM 657 C CA . ASN A 1 82 ? 15.089 3.768 -19.445 1.00 94.38 82 ASN A CA 1
ATOM 658 C C . ASN A 1 82 ? 13.724 3.374 -20.037 1.00 94.38 82 ASN A C 1
ATOM 660 O O . ASN A 1 82 ? 12.754 4.107 -19.849 1.00 94.38 82 ASN A O 1
ATOM 664 N N . SER A 1 83 ? 13.624 2.245 -20.751 1.00 95.50 83 SER A N 1
ATOM 665 C CA . SER A 1 83 ? 12.329 1.697 -21.171 1.00 95.50 83 SER A CA 1
ATOM 666 C C . SER A 1 83 ? 11.562 1.055 -20.009 1.00 95.50 83 SER A C 1
ATOM 668 O O . SER A 1 83 ? 10.332 0.967 -20.051 1.00 95.50 83 SER A O 1
ATOM 670 N N . PHE A 1 84 ? 12.260 0.652 -18.941 1.00 94.38 84 PHE A N 1
ATOM 671 C CA . PHE A 1 84 ? 11.628 0.131 -17.737 1.00 94.38 84 PHE A CA 1
ATOM 672 C C . PHE A 1 84 ? 11.033 1.244 -16.874 1.00 94.38 84 PHE A C 1
ATOM 674 O O . PHE A 1 84 ? 11.535 2.364 -16.790 1.00 94.38 84 PHE A O 1
ATOM 681 N N . CYS A 1 85 ? 9.958 0.905 -16.163 1.00 92.31 85 CYS A N 1
ATOM 682 C CA . C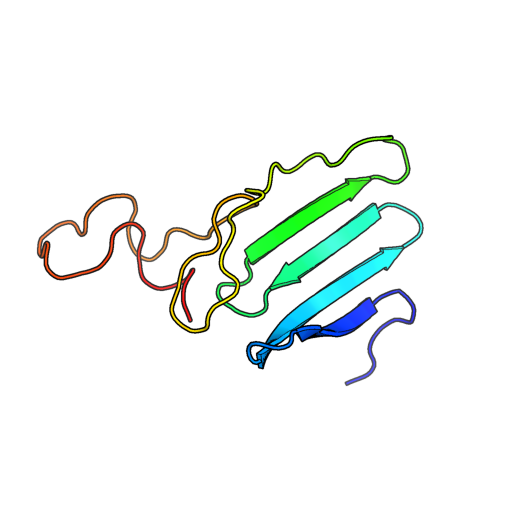YS A 1 85 ? 9.339 1.828 -15.223 1.00 92.31 85 CYS A CA 1
ATOM 683 C C . CYS A 1 85 ? 10.288 2.199 -14.070 1.00 92.31 85 CYS A C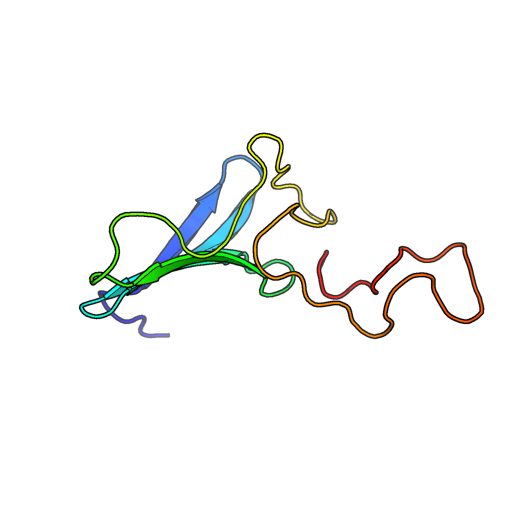 1
ATOM 685 O O . CYS A 1 85 ? 11.117 1.402 -13.622 1.00 92.31 85 CYS A O 1
ATOM 687 N N . SER A 1 86 ? 10.134 3.410 -13.537 1.00 95.88 86 SER A N 1
ATOM 688 C CA . SER A 1 86 ? 10.845 3.796 -12.321 1.00 95.88 86 SER A CA 1
ATOM 689 C C . SER A 1 86 ? 10.383 2.959 -11.121 1.00 95.88 86 SER A C 1
ATOM 691 O O . SER A 1 86 ? 9.195 2.640 -10.999 1.00 95.88 86 SER A O 1
ATOM 693 N N . HIS A 1 87 ? 11.301 2.715 -10.186 1.00 97.94 87 HIS A N 1
ATOM 694 C CA . HIS A 1 87 ? 11.105 2.017 -8.911 1.00 97.94 87 HIS A CA 1
ATOM 695 C C . HIS A 1 87 ? 10.780 0.525 -9.01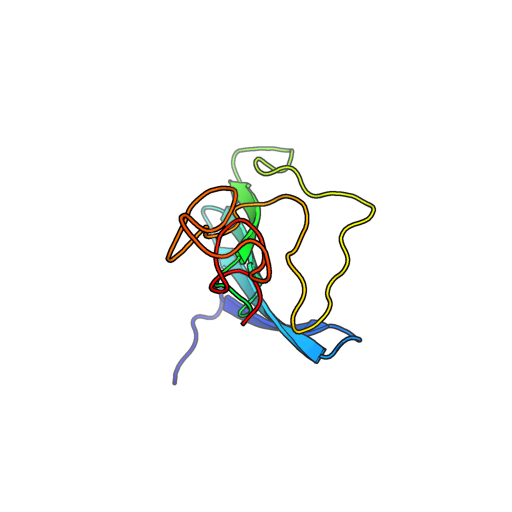3 1.00 97.94 87 HIS A C 1
ATOM 697 O O . HIS A 1 87 ? 10.138 -0.034 -8.121 1.00 97.94 87 HIS A O 1
ATOM 703 N N . GLY A 1 88 ? 11.217 -0.137 -10.079 1.00 97.19 88 GLY A N 1
ATOM 704 C CA . GLY A 1 88 ? 10.967 -1.559 -10.220 1.00 97.19 88 GLY A CA 1
ATOM 705 C C . GLY A 1 88 ? 9.509 -1.898 -10.509 1.00 97.19 88 GLY A C 1
ATOM 706 O O . GLY A 1 88 ? 8.624 -1.042 -10.561 1.00 97.19 88 GLY A O 1
ATOM 707 N N . PHE A 1 89 ? 9.263 -3.191 -10.682 1.00 96.69 89 PHE A N 1
ATOM 708 C CA . PHE A 1 89 ? 7.937 -3.719 -10.990 1.00 96.69 89 PHE A CA 1
ATOM 709 C C . PHE A 1 89 ? 7.194 -4.248 -9.757 1.00 96.69 89 PHE A C 1
ATOM 711 O O . PHE A 1 89 ? 5.995 -4.488 -9.848 1.00 96.69 89 PHE A O 1
ATOM 718 N N . ALA A 1 90 ? 7.855 -4.411 -8.602 1.00 97.94 90 ALA A N 1
ATOM 719 C CA . ALA A 1 90 ? 7.233 -5.019 -7.422 1.00 97.94 90 ALA A CA 1
ATOM 720 C C . ALA A 1 90 ? 5.919 -4.326 -7.018 1.00 97.94 90 ALA A C 1
ATOM 722 O O . ALA A 1 90 ? 4.934 -4.998 -6.758 1.00 97.94 90 ALA A O 1
ATOM 723 N N . ARG A 1 91 ? 5.860 -2.988 -7.056 1.00 97.62 91 ARG A N 1
ATOM 724 C CA . ARG A 1 91 ? 4.666 -2.196 -6.693 1.00 97.62 91 ARG A CA 1
ATOM 725 C C . ARG A 1 91 ? 3.484 -2.252 -7.676 1.00 97.62 91 ARG A C 1
ATOM 727 O O . ARG A 1 91 ? 2.492 -1.560 -7.447 1.00 97.62 91 ARG A O 1
ATOM 734 N N . VAL A 1 92 ? 3.603 -2.962 -8.800 1.00 95.75 92 VAL A N 1
ATOM 735 C CA . VAL A 1 92 ? 2.559 -3.010 -9.844 1.00 95.75 92 VAL A CA 1
ATOM 736 C C . VAL A 1 92 ? 2.077 -4.420 -10.187 1.00 95.75 92 VAL A C 1
ATOM 738 O O . VAL A 1 92 ? 1.195 -4.548 -11.033 1.00 95.75 92 VAL A O 1
ATOM 741 N N . ILE A 1 93 ? 2.634 -5.455 -9.555 1.00 90.88 93 ILE A N 1
ATOM 742 C CA . ILE A 1 93 ? 2.274 -6.864 -9.788 1.00 90.88 93 ILE A CA 1
ATOM 743 C C . ILE A 1 93 ? 1.380 -7.429 -8.693 1.00 90.88 93 ILE A C 1
ATOM 745 O O . ILE A 1 93 ? 1.544 -7.009 -7.525 1.00 90.88 93 ILE A O 1
#